Protein AF-R1IE68-F1 (afdb_monomer)

Organism: NCBI:txid1292037

pLDDT: mean 97.14, std 3.61, range [77.06, 98.5]

Mean predicted aligned error: 2.59 Å

Structure (mmCIF, N/CA/C/O backbone):
data_AF-R1IE68-F1
#
_entry.id   AF-R1IE68-F1
#
loop_
_atom_site.group_PDB
_atom_site.id
_atom_site.type_symbol
_atom_site.label_atom_id
_atom_site.label_alt_id
_atom_site.label_comp_id
_atom_site.label_asym_id
_atom_site.label_entity_id
_atom_site.label_seq_id
_atom_site.pdbx_PDB_ins_code
_atom_site.Cartn_x
_atom_site.Cartn_y
_atom_site.Cartn_z
_atom_site.occupancy
_atom_site.B_iso_or_equiv
_atom_site.auth_seq_id
_atom_site.auth_comp_id
_atom_site.auth_asym_id
_atom_site.auth_atom_id
_atom_site.pdbx_PDB_model_num
ATOM 1 N N . MET A 1 1 ? -1.994 14.470 14.762 1.00 77.06 1 MET A N 1
ATOM 2 C CA . MET A 1 1 ? -3.289 13.753 14.830 1.00 77.06 1 MET A CA 1
ATOM 3 C C . MET A 1 1 ? -3.006 12.258 14.729 1.00 77.06 1 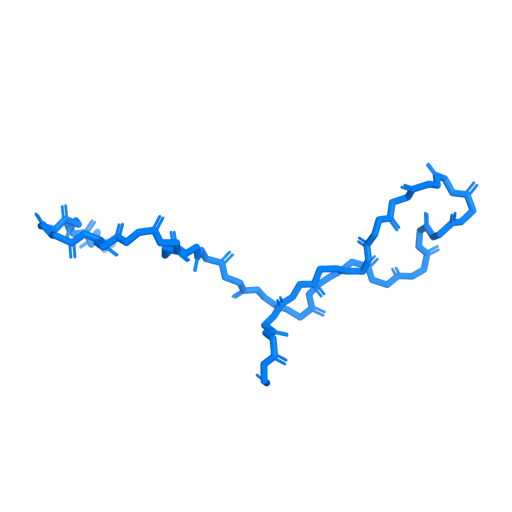MET A C 1
ATOM 5 O O . MET A 1 1 ? -2.068 11.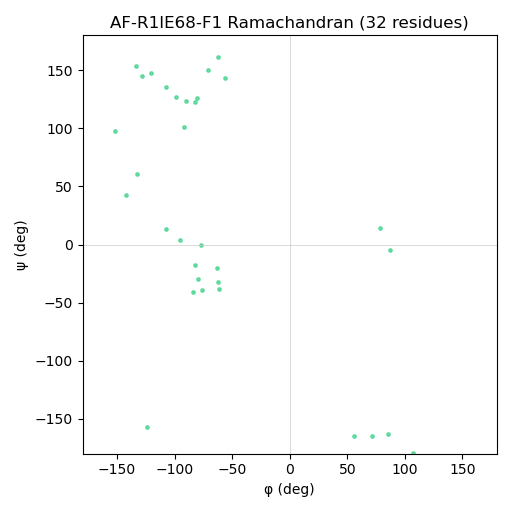909 14.023 1.00 77.06 1 MET A O 1
ATOM 9 N N . LYS A 1 2 ? -3.735 11.394 15.447 1.00 93.06 2 LYS A N 1
ATOM 10 C CA . LYS A 1 2 ? -3.532 9.932 15.443 1.00 93.06 2 LYS A CA 1
ATOM 11 C C . LYS A 1 2 ? -4.862 9.228 15.161 1.00 93.06 2 LYS A C 1
ATOM 13 O O . LYS A 1 2 ? -5.896 9.704 15.616 1.00 93.06 2 LYS A O 1
ATOM 18 N N . LEU A 1 3 ? -4.804 8.111 14.438 1.00 96.69 3 LEU A N 1
ATOM 19 C CA . LEU A 1 3 ? -5.916 7.182 14.230 1.00 96.69 3 LEU A CA 1
ATOM 20 C C . LEU A 1 3 ? -5.679 5.903 15.038 1.00 96.69 3 LEU A C 1
ATOM 22 O O . LEU A 1 3 ? -4.567 5.371 15.054 1.00 96.69 3 LEU A O 1
ATOM 26 N N . GLU A 1 4 ? -6.721 5.425 15.713 1.00 98.00 4 GLU A N 1
ATOM 27 C CA . GLU A 1 4 ? -6.729 4.136 16.402 1.00 98.00 4 GLU A CA 1
ATOM 28 C C . GLU A 1 4 ? -7.413 3.084 15.522 1.00 98.00 4 GLU A C 1
ATOM 30 O O . GLU A 1 4 ? -8.532 3.284 15.047 1.00 98.00 4 GLU A O 1
ATOM 35 N N . VAL A 1 5 ? -6.734 1.959 15.293 1.00 97.31 5 VAL A N 1
ATOM 36 C CA . VAL A 1 5 ? -7.266 0.844 14.504 1.00 97.31 5 VAL A CA 1
ATOM 37 C C . VAL A 1 5 ? -7.968 -0.128 15.446 1.00 97.31 5 VAL A C 1
ATOM 39 O O . VAL A 1 5 ? -7.319 -0.928 16.111 1.00 97.31 5 VAL A O 1
ATOM 42 N N . VAL A 1 6 ? 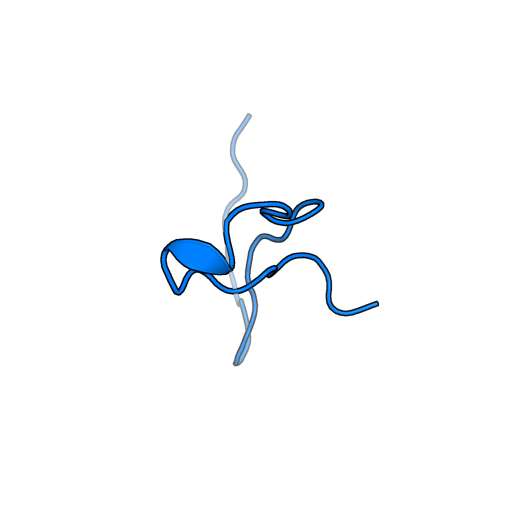-9.299 -0.064 15.495 1.00 98.25 6 VAL A N 1
ATOM 43 C CA . VAL A 1 6 ? -10.096 -0.881 16.426 1.00 98.25 6 VAL A CA 1
ATOM 44 C C . VAL A 1 6 ? -10.363 -2.289 15.872 1.00 98.25 6 VAL A C 1
ATOM 46 O O . VAL A 1 6 ? -10.288 -3.264 16.612 1.00 98.25 6 VAL A O 1
ATOM 49 N N . ARG A 1 7 ? -10.669 -2.425 14.569 1.00 98.12 7 ARG A N 1
ATOM 50 C CA . ARG A 1 7 ? -10.947 -3.712 13.889 1.00 98.12 7 ARG A CA 1
ATOM 51 C C . ARG A 1 7 ? -10.575 -3.645 12.392 1.00 98.12 7 ARG A C 1
ATOM 53 O O . ARG A 1 7 ? -11.387 -3.158 11.612 1.00 98.12 7 ARG A O 1
ATOM 60 N N . PRO A 1 8 ? -9.388 -4.117 11.967 1.00 97.38 8 PRO A N 1
ATOM 61 C CA . PRO A 1 8 ? -8.910 -3.948 10.589 1.00 97.38 8 PRO A CA 1
ATOM 62 C C . PRO A 1 8 ? -9.464 -4.967 9.580 1.00 97.38 8 PRO A C 1
ATOM 64 O O . PRO A 1 8 ? -9.384 -4.718 8.387 1.00 97.38 8 PRO A O 1
ATOM 67 N N . GLY A 1 9 ? -10.017 -6.108 9.996 1.00 98.00 9 GLY A N 1
ATOM 68 C CA . GLY A 1 9 ? -10.387 -7.176 9.053 1.00 98.00 9 GLY A CA 1
ATOM 69 C C . GLY A 1 9 ? -9.165 -7.902 8.468 1.00 98.00 9 GLY A C 1
ATOM 70 O O . GLY A 1 9 ? -8.071 -7.819 9.018 1.00 98.00 9 GLY A O 1
ATOM 71 N N . PHE A 1 10 ? -9.354 -8.657 7.382 1.00 97.75 10 PHE A N 1
ATOM 72 C CA . PHE A 1 10 ? -8.356 -9.631 6.910 1.00 97.75 10 PHE A CA 1
ATOM 73 C C . PHE A 1 10 ? -7.145 -9.031 6.179 1.00 97.75 10 PHE A C 1
ATOM 75 O O . PHE A 1 10 ? -6.036 -9.524 6.353 1.00 97.75 10 PHE A O 1
ATOM 82 N N . ALA A 1 11 ? -7.340 -8.005 5.348 1.00 97.44 11 ALA A N 1
ATOM 83 C CA . ALA A 1 11 ? -6.305 -7.523 4.426 1.00 97.44 11 ALA A CA 1
ATOM 84 C C . ALA A 1 11 ? -6.308 -5.991 4.278 1.00 97.44 11 ALA A C 1
ATOM 86 O O . ALA A 1 11 ? -6.189 -5.455 3.178 1.00 97.44 11 ALA A O 1
ATOM 87 N N . THR A 1 12 ? -6.457 -5.275 5.395 1.00 97.88 12 THR A N 1
ATOM 88 C CA . THR A 1 12 ? -6.432 -3.806 5.390 1.00 97.88 12 THR A CA 1
ATOM 89 C C . THR A 1 12 ? -5.003 -3.295 5.397 1.00 97.88 12 THR A C 1
ATOM 91 O O . THR A 1 12 ? -4.214 -3.599 6.290 1.00 97.88 12 THR A O 1
ATOM 94 N N . THR A 1 13 ? -4.676 -2.495 4.390 1.00 97.94 13 THR A N 1
ATOM 95 C CA . THR A 1 13 ? -3.348 -1.920 4.189 1.00 97.94 13 THR A CA 1
ATOM 96 C C . THR A 1 13 ? -3.475 -0.440 3.868 1.00 97.94 13 THR A C 1
ATOM 98 O O . THR A 1 13 ? -4.496 0.008 3.350 1.00 97.94 13 THR A O 1
ATOM 101 N N . VAL A 1 14 ? -2.435 0.329 4.182 1.00 97.69 14 VAL A N 1
ATOM 102 C CA . VAL A 1 14 ? -2.311 1.693 3.668 1.00 97.69 14 VAL A CA 1
ATOM 103 C C . VAL A 1 14 ? -1.759 1.592 2.257 1.00 97.69 14 VAL A C 1
ATOM 105 O O . VAL A 1 14 ? -0.721 0.964 2.050 1.00 97.69 14 VAL A O 1
ATOM 108 N N . GLN A 1 15 ? -2.455 2.201 1.305 1.00 98.50 15 GLN A N 1
ATOM 109 C 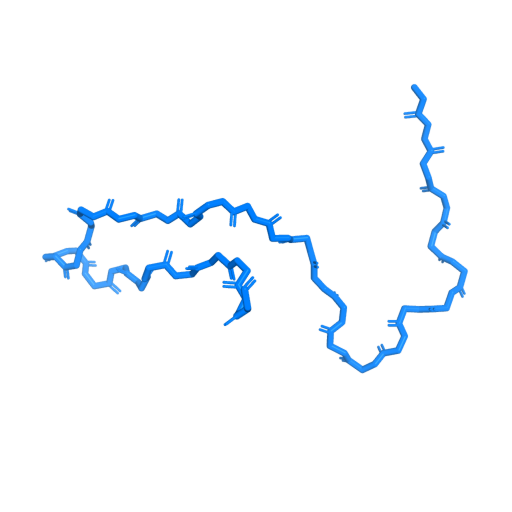CA . GLN A 1 15 ? -2.022 2.262 -0.083 1.00 98.50 15 GLN A CA 1
ATOM 110 C C . GLN A 1 15 ? -1.865 3.711 -0.532 1.00 98.50 15 GLN A C 1
ATOM 112 O O . GLN A 1 15 ? -2.577 4.605 -0.074 1.00 98.50 15 GLN A O 1
ATOM 117 N N . ASP A 1 16 ? -0.913 3.912 -1.432 1.00 98.12 16 ASP A N 1
ATOM 118 C CA . ASP A 1 16 ? -0.626 5.157 -2.130 1.00 98.12 16 ASP A CA 1
ATOM 119 C C . ASP A 1 16 ? -0.684 4.917 -3.654 1.00 98.12 16 ASP A C 1
ATOM 121 O O . ASP A 1 16 ? -1.327 3.977 -4.128 1.00 98.12 16 ASP A O 1
ATOM 125 N N . LEU A 1 17 ? -0.016 5.765 -4.442 1.00 98.50 17 LEU A N 1
ATOM 126 C CA . LEU A 1 17 ? 0.070 5.629 -5.903 1.00 98.50 17 LEU A CA 1
ATOM 127 C C . LEU A 1 17 ? 1.059 4.538 -6.369 1.00 98.50 17 LEU A C 1
ATOM 129 O O . LEU A 1 17 ? 1.223 4.317 -7.573 1.00 98.50 17 LEU A O 1
ATOM 133 N N . GLY A 1 18 ? 1.725 3.855 -5.440 1.00 98.25 18 GLY A N 1
ATOM 134 C CA . GLY A 1 18 ? 2.690 2.802 -5.710 1.00 98.25 18 GLY A CA 1
ATOM 135 C C . GLY A 1 18 ? 4.110 3.305 -5.986 1.00 98.25 18 GLY A C 1
ATOM 136 O O . GLY A 1 18 ? 4.499 4.427 -5.672 1.00 98.25 18 GLY A O 1
ATOM 137 N N . ARG A 1 19 ? 4.913 2.418 -6.578 1.00 98.00 19 ARG A N 1
ATOM 138 C CA . ARG A 1 19 ? 6.357 2.564 -6.828 1.00 98.00 19 ARG A CA 1
ATOM 139 C C . ARG A 1 19 ? 6.749 2.195 -8.271 1.00 98.00 19 ARG A C 1
ATOM 141 O O . ARG A 1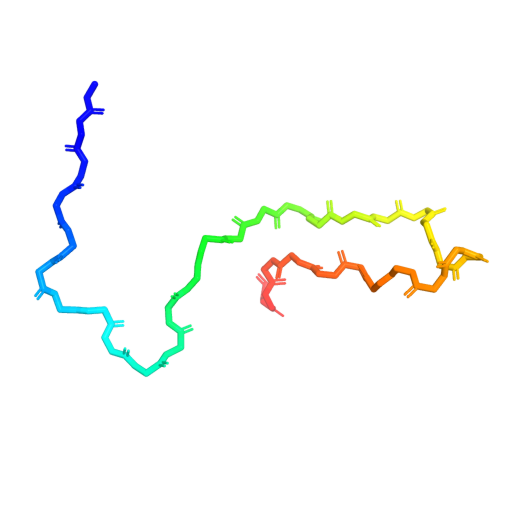 19 ? 7.508 1.248 -8.489 1.00 98.00 19 ARG A O 1
ATOM 148 N N . PRO A 1 20 ? 6.222 2.895 -9.294 1.00 97.94 20 PRO A N 1
ATOM 149 C CA . PRO A 1 20 ? 6.584 2.632 -10.688 1.00 97.94 20 PRO A CA 1
ATOM 150 C C . PRO A 1 20 ? 8.084 2.874 -10.952 1.00 97.94 20 PRO A C 1
ATOM 152 O O . PRO A 1 20 ? 8.770 3.536 -10.178 1.00 97.94 20 PRO A O 1
ATOM 155 N N . GLY A 1 21 ? 8.604 2.316 -12.050 1.00 98.19 21 GLY A N 1
ATOM 156 C CA . GLY A 1 21 ? 9.986 2.541 -12.506 1.00 98.19 21 GLY A CA 1
ATOM 157 C C . GLY A 1 21 ? 11.059 1.611 -11.921 1.00 98.19 21 GLY A C 1
ATOM 158 O O . GLY A 1 21 ? 12.195 1.653 -12.377 1.00 98.19 21 GLY A O 1
ATOM 159 N N . HIS A 1 22 ? 10.716 0.728 -10.978 1.00 98.06 22 HIS A N 1
ATOM 160 C CA . HIS A 1 22 ? 11.692 -0.112 -10.262 1.00 98.06 22 HIS A CA 1
ATOM 161 C C . HIS A 1 22 ? 11.668 -1.601 -10.663 1.00 98.06 22 HIS A C 1
ATOM 163 O O . HIS A 1 22 ? 12.276 -2.439 -9.997 1.00 98.06 22 HIS A O 1
ATOM 169 N N . ALA A 1 23 ? 11.000 -1.951 -11.768 1.00 98.06 23 ALA A N 1
ATOM 170 C CA . ALA A 1 23 ? 10.848 -3.345 -12.199 1.00 98.06 23 ALA A CA 1
ATOM 171 C C . ALA A 1 23 ? 12.190 -4.032 -12.519 1.00 98.06 23 ALA A C 1
ATOM 173 O O . ALA A 1 23 ? 12.348 -5.216 -12.240 1.00 98.06 23 ALA A O 1
ATOM 174 N N . ALA A 1 24 ? 13.181 -3.288 -13.027 1.00 98.25 24 ALA A N 1
ATOM 175 C CA . ALA A 1 24 ? 14.524 -3.815 -13.293 1.00 98.25 24 ALA A CA 1
ATOM 176 C C . ALA A 1 24 ? 15.254 -4.292 -12.022 1.00 98.25 24 ALA A C 1
ATOM 178 O O . ALA A 1 24 ? 16.179 -5.093 -12.104 1.00 98.25 24 ALA A O 1
ATOM 179 N N . LEU A 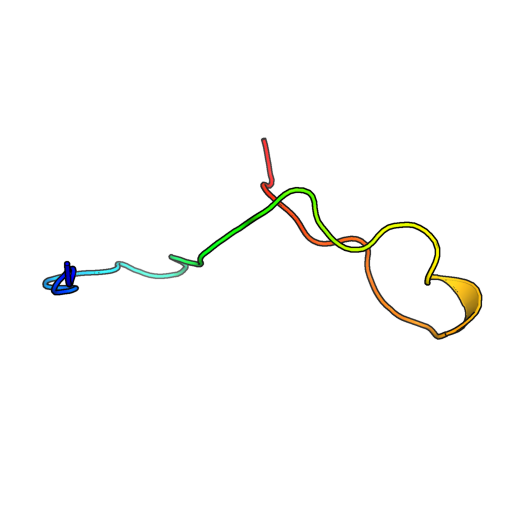1 25 ? 14.819 -3.820 -10.850 1.00 98.25 25 LEU A N 1
ATOM 180 C CA . LEU A 1 25 ? 15.330 -4.226 -9.541 1.00 98.25 25 LEU A CA 1
ATOM 181 C C . LEU A 1 25 ? 14.476 -5.332 -8.897 1.00 98.25 25 LEU A C 1
ATOM 183 O O . LEU A 1 25 ?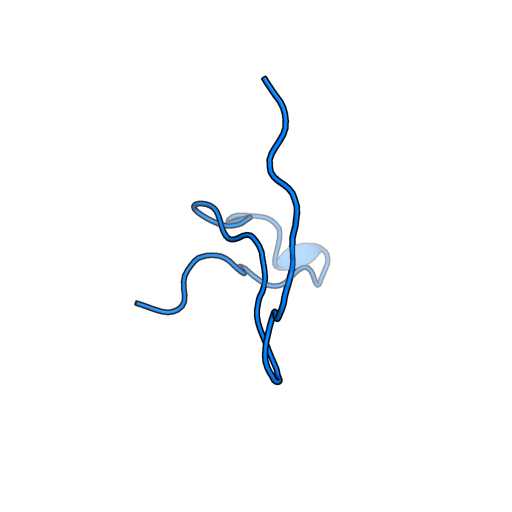 14.711 -5.697 -7.750 1.00 98.25 25 LEU A O 1
ATOM 187 N N . GLY A 1 26 ? 13.454 -5.837 -9.597 1.00 98.19 26 GLY A N 1
ATOM 188 C CA . GLY A 1 26 ? 12.518 -6.836 -9.074 1.00 98.19 26 GLY A CA 1
ATOM 189 C C . GLY A 1 26 ? 11.443 -6.276 -8.136 1.00 98.19 26 GLY A C 1
ATOM 190 O O . GLY A 1 26 ? 10.774 -7.041 -7.446 1.00 98.19 26 GLY A O 1
ATOM 191 N N . VAL A 1 27 ? 11.248 -4.956 -8.090 1.00 98.06 27 VAL A N 1
ATOM 192 C CA . VAL A 1 27 ? 10.251 -4.330 -7.211 1.00 98.06 27 VAL A CA 1
ATOM 193 C C . VAL A 1 27 ? 8.904 -4.205 -7.929 1.00 98.06 27 VAL A C 1
ATOM 195 O O . VAL A 1 27 ? 8.803 -3.587 -8.989 1.00 98.06 27 VAL A O 1
ATOM 198 N N . GLY A 1 28 ? 7.851 -4.769 -7.329 1.00 97.50 28 GLY A N 1
ATOM 199 C CA . GLY A 1 28 ? 6.481 -4.676 -7.843 1.00 97.50 28 GLY A CA 1
ATOM 200 C C . GLY A 1 28 ? 5.868 -3.277 -7.696 1.00 97.50 28 GLY A C 1
ATOM 201 O O . GLY A 1 28 ? 6.175 -2.554 -6.748 1.00 97.50 28 GLY A O 1
ATOM 202 N N . ARG A 1 29 ? 4.953 -2.913 -8.609 1.00 97.75 29 ARG A N 1
ATOM 203 C CA . ARG A 1 29 ? 4.343 -1.570 -8.678 1.00 97.75 29 ARG A CA 1
ATOM 204 C C . ARG A 1 29 ? 3.557 -1.176 -7.422 1.00 97.75 29 ARG A C 1
ATOM 206 O O . ARG A 1 29 ? 3.678 -0.026 -7.021 1.00 97.75 29 ARG A O 1
ATOM 213 N N . SER A 1 30 ? 2.822 -2.094 -6.779 1.00 98.00 30 SER A N 1
ATOM 214 C CA . SER A 1 30 ? 1.966 -1.797 -5.604 1.00 98.00 30 SER A CA 1
ATOM 215 C C . SER A 1 30 ? 0.935 -0.686 -5.880 1.00 98.00 30 SER A C 1
ATOM 217 O O . SER A 1 30 ? 0.703 -0.339 -7.037 1.00 98.00 30 SER A O 1
ATOM 219 N N . GLY A 1 31 ? 0.349 -0.130 -4.817 1.00 98.12 31 GL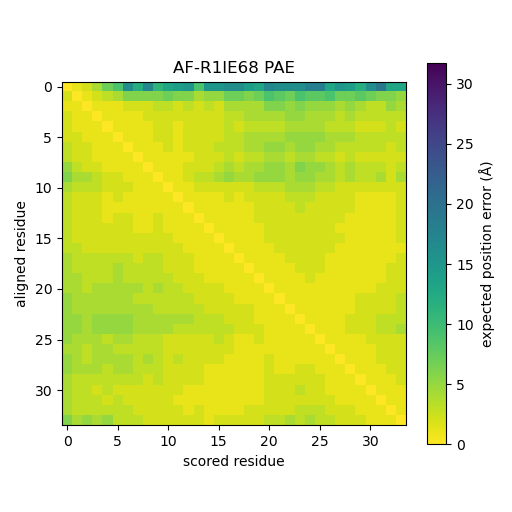Y A N 1
ATOM 220 C CA . GLY A 1 31 ? -0.616 0.962 -4.860 1.00 98.12 31 GLY A CA 1
ATOM 221 C C . GLY A 1 31 ? -2.023 0.463 -4.552 1.00 98.12 31 GLY A C 1
ATOM 222 O O . GLY A 1 31 ? -2.224 -0.726 -4.281 1.00 98.12 31 GLY A O 1
ATOM 223 N N . ALA A 1 32 ? -2.989 1.380 -4.581 1.00 98.19 32 ALA A N 1
ATOM 224 C CA . ALA A 1 32 ? -4.399 1.014 -4.509 1.00 98.19 32 ALA A CA 1
ATOM 225 C C . ALA A 1 32 ? -4.751 0.030 -5.640 1.00 98.19 32 ALA A C 1
ATOM 227 O O . ALA A 1 32 ? -4.193 0.103 -6.736 1.00 98.19 32 ALA A O 1
ATOM 228 N N . ALA A 1 33 ? -5.624 -0.931 -5.334 1.00 97.19 33 ALA A N 1
ATOM 229 C CA . ALA A 1 33 ? -6.014 -1.967 -6.287 1.00 97.19 33 ALA A CA 1
ATOM 230 C C . ALA A 1 33 ? -7.066 -1.483 -7.301 1.00 97.19 33 ALA A C 1
ATOM 232 O O . ALA A 1 33 ? -7.089 -1.998 -8.418 1.00 97.19 33 ALA A O 1
ATOM 233 N N . ASP A 1 34 ? -7.901 -0.525 -6.889 1.00 96.94 34 ASP A N 1
ATOM 234 C CA . ASP A 1 34 ? -8.867 0.217 -7.709 1.00 96.94 34 ASP A CA 1
ATOM 235 C C . ASP A 1 34 ? -8.383 1.671 -7.824 1.00 96.94 34 ASP A C 1
ATOM 237 O O . ASP A 1 34 ? -8.133 2.275 -6.748 1.00 96.94 34 ASP A O 1
#

Foldseek 3Di:
DDDDDPDQPDDRDDFDQADPPCVVVVDDRTGDPD

Sequence (34 aa):
MKLEVVRPGFATTVQDLGRPGHAALGVGRSGAAD

Solvent-accessible surface area (backbone atoms only — not comparable to full-atom v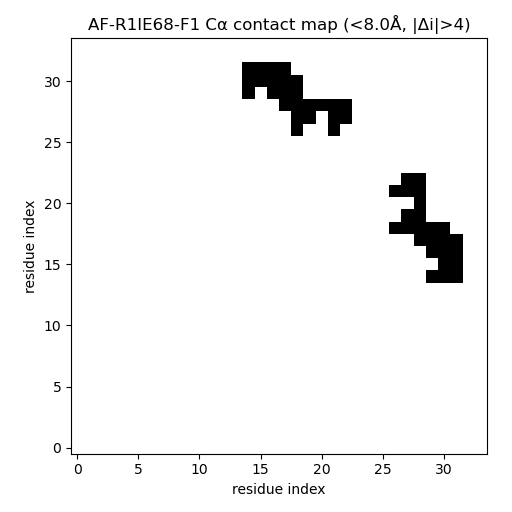alues): 2557 Å² total; per-residue (Å²): 141,88,84,84,86,88,79,70,75,94,82,70,73,93,64,55,92,48,44,78,94,36,58,93,78,72,42,71,45,74,36,56,94,120

Secondary structure (DSSP, 8-state):
-----S---SS-----S--TT-GGGT----S---

Radius of gyration: 13.52 Å; Cα contacts (8 Å, |Δi|>4): 25; chains: 1; bounding box: 26×23×30 Å